Protein AF-A0A2V6DRU4-F1 (afdb_monomer_lite)

Structure (mmCIF, N/CA/C/O backbone):
data_AF-A0A2V6DRU4-F1
#
_entry.id   AF-A0A2V6DRU4-F1
#
loop_
_atom_site.group_PDB
_atom_site.id
_atom_site.type_symbol
_atom_site.label_atom_id
_atom_site.label_alt_id
_atom_site.label_comp_id
_atom_site.label_asym_id
_atom_site.label_entity_id
_atom_site.label_seq_id
_atom_site.pdbx_PDB_ins_code
_atom_site.Cartn_x
_atom_site.Cartn_y
_atom_site.Cartn_z
_atom_site.occupancy
_atom_site.B_iso_or_equiv
_atom_site.auth_seq_id
_atom_site.auth_comp_id
_atom_site.auth_asym_id
_atom_site.auth_atom_id
_atom_site.pdbx_PDB_model_num
ATOM 1 N N . MET A 1 1 ? 10.542 -9.792 2.977 1.00 54.53 1 MET A N 1
ATOM 2 C CA . MET A 1 1 ? 11.266 -9.258 4.182 1.00 54.53 1 MET A CA 1
ATOM 3 C C . MET A 1 1 ? 11.413 -7.727 4.175 1.00 54.53 1 MET A C 1
ATOM 5 O O . MET A 1 1 ? 11.539 -7.157 5.251 1.00 54.53 1 MET A O 1
ATOM 9 N N . VAL A 1 2 ? 11.349 -7.044 3.021 1.00 58.41 2 VAL A N 1
ATOM 10 C CA . VAL A 1 2 ? 11.352 -5.564 2.944 1.00 58.41 2 VAL A CA 1
ATOM 11 C C . VAL A 1 2 ? 9.975 -4.961 3.277 1.00 58.41 2 VAL A C 1
ATOM 13 O O . VAL A 1 2 ? 9.905 -3.915 3.917 1.00 58.41 2 VAL A O 1
ATOM 16 N N . GLY A 1 3 ? 8.878 -5.664 2.958 1.00 58.28 3 GLY A N 1
ATOM 17 C CA . GLY A 1 3 ? 7.510 -5.149 3.111 1.00 58.28 3 GLY A CA 1
ATOM 18 C C . GLY A 1 3 ? 7.133 -4.687 4.525 1.00 58.28 3 GLY A C 1
ATOM 19 O O . GLY A 1 3 ? 6.473 -3.665 4.680 1.00 58.28 3 GLY A O 1
ATOM 20 N N . LYS A 1 4 ? 7.623 -5.354 5.580 1.00 61.62 4 LYS A N 1
ATOM 21 C CA . LYS A 1 4 ? 7.260 -5.015 6.971 1.00 61.62 4 LYS A CA 1
ATOM 22 C C . LYS A 1 4 ? 7.798 -3.671 7.462 1.00 61.62 4 LYS A C 1
ATOM 24 O O . LYS A 1 4 ? 7.208 -3.093 8.370 1.00 61.62 4 LYS A O 1
ATOM 29 N N . ILE A 1 5 ? 8.896 -3.177 6.886 1.00 75.75 5 ILE A N 1
ATOM 30 C CA . ILE A 1 5 ? 9.491 -1.889 7.279 1.00 75.75 5 ILE A CA 1
ATOM 31 C C . ILE A 1 5 ? 8.662 -0.721 6.730 1.00 75.75 5 ILE A C 1
ATOM 33 O O . ILE A 1 5 ? 8.596 0.3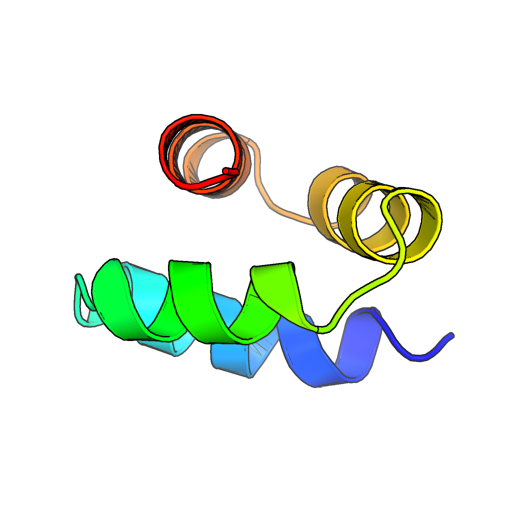27 7.363 1.00 75.75 5 ILE A O 1
AT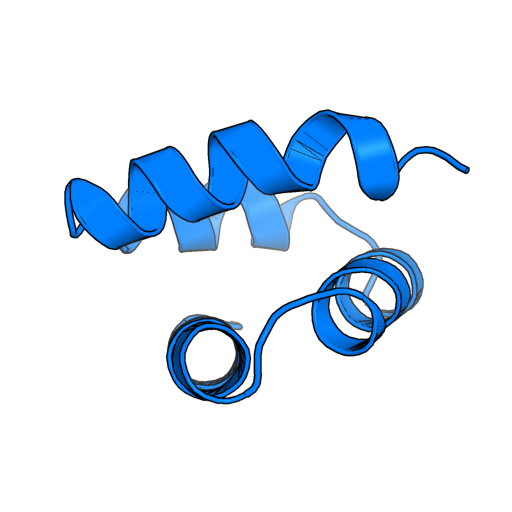OM 37 N N . LEU A 1 6 ? 7.999 -0.921 5.588 1.00 84.12 6 LEU A N 1
ATOM 38 C CA . LEU A 1 6 ? 7.338 0.142 4.827 1.00 84.12 6 LEU A CA 1
ATOM 39 C C . LEU A 1 6 ? 5.839 0.252 5.135 1.00 84.12 6 LEU A C 1
ATOM 41 O O . LEU A 1 6 ? 5.226 1.270 4.835 1.00 84.12 6 LEU A O 1
ATOM 45 N N . ILE A 1 7 ? 5.245 -0.742 5.809 1.00 88.38 7 ILE A N 1
ATOM 46 C CA . ILE A 1 7 ? 3.842 -0.690 6.259 1.00 88.38 7 ILE A CA 1
ATOM 47 C C . ILE A 1 7 ? 3.530 0.580 7.076 1.00 88.38 7 ILE A C 1
ATOM 49 O O . ILE A 1 7 ? 2.533 1.231 6.766 1.00 88.38 7 ILE A O 1
ATOM 53 N N . PRO A 1 8 ? 4.326 0.992 8.087 1.00 91.00 8 PRO A N 1
ATOM 54 C CA . PRO A 1 8 ? 4.050 2.222 8.834 1.00 91.00 8 PRO A CA 1
ATOM 55 C C . PRO A 1 8 ? 4.066 3.487 7.966 1.00 91.00 8 PRO A C 1
ATOM 57 O O . PRO A 1 8 ? 3.263 4.393 8.181 1.00 91.00 8 PRO A O 1
ATOM 60 N N . GLU A 1 9 ? 4.955 3.545 6.975 1.00 91.19 9 GLU A N 1
ATOM 61 C CA . GLU A 1 9 ? 5.061 4.669 6.042 1.00 91.19 9 GLU 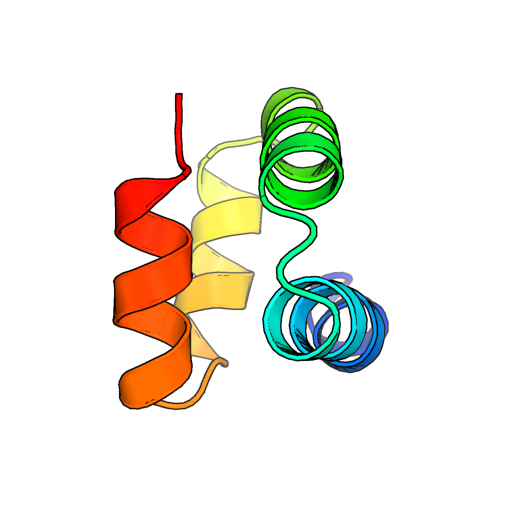A CA 1
ATOM 62 C C . GLU A 1 9 ? 3.855 4.717 5.099 1.00 91.19 9 GLU A C 1
ATOM 64 O O . GLU A 1 9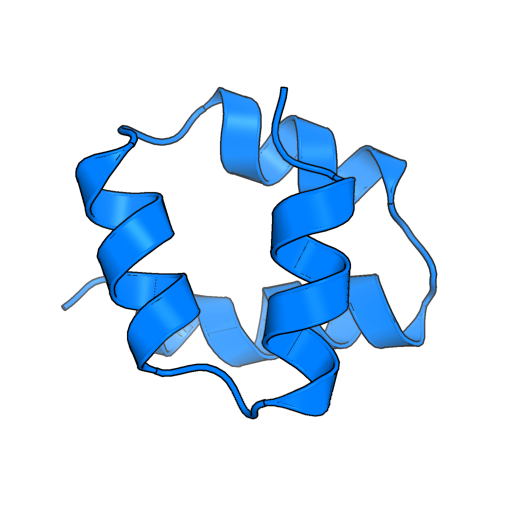 ? 3.200 5.751 4.981 1.00 91.19 9 GLU A O 1
ATOM 69 N N . ILE A 1 10 ? 3.476 3.571 4.529 1.00 92.38 10 ILE A N 1
ATOM 70 C CA . ILE A 1 10 ? 2.279 3.433 3.692 1.00 92.38 10 ILE A CA 1
ATOM 71 C C . ILE A 1 10 ? 1.026 3.834 4.474 1.00 92.38 10 ILE A C 1
ATOM 73 O O . ILE A 1 10 ? 0.198 4.591 3.969 1.00 92.38 10 ILE A O 1
ATOM 77 N N . ARG A 1 11 ? 0.895 3.388 5.729 1.00 92.81 11 ARG A N 1
ATOM 78 C CA . ARG A 1 11 ? -0.233 3.773 6.590 1.00 92.81 11 ARG A CA 1
ATOM 79 C C . ARG A 1 11 ? -0.231 5.268 6.898 1.00 92.81 11 ARG A C 1
ATOM 81 O O . ARG A 1 11 ? -1.290 5.882 6.856 1.00 92.81 11 ARG A O 1
ATOM 88 N N . SER A 1 12 ? 0.937 5.875 7.102 1.00 94.62 12 SER A N 1
ATOM 89 C CA . SER A 1 12 ? 1.051 7.330 7.289 1.00 94.62 12 SER A CA 1
ATOM 90 C C . SER A 1 12 ? 0.574 8.105 6.054 1.00 94.62 12 SER A C 1
ATOM 92 O O . SER A 1 12 ? -0.137 9.101 6.190 1.00 94.62 12 SER A O 1
ATOM 94 N N . LEU A 1 13 ? 0.895 7.631 4.845 1.00 94.94 13 LEU A N 1
ATOM 95 C CA . LEU A 1 13 ? 0.397 8.226 3.599 1.00 94.94 13 LEU A CA 1
ATOM 96 C C . LEU A 1 13 ? -1.123 8.053 3.444 1.00 94.94 13 LEU A C 1
ATOM 98 O O . LEU A 1 13 ? -1.813 8.990 3.039 1.00 94.94 13 LEU A O 1
ATOM 102 N N . ILE A 1 14 ? -1.666 6.886 3.812 1.00 93.31 14 ILE A N 1
ATOM 103 C CA . ILE A 1 14 ? -3.117 6.634 3.837 1.00 93.31 14 ILE A CA 1
ATOM 104 C C . ILE A 1 14 ? -3.820 7.594 4.810 1.00 93.31 14 ILE A C 1
ATOM 106 O O . ILE A 1 14 ? -4.807 8.235 4.436 1.00 93.31 14 ILE A O 1
ATOM 110 N N . GLU A 1 15 ? -3.305 7.731 6.034 1.00 94.50 15 GLU A N 1
ATOM 111 C CA . GLU A 1 15 ? -3.847 8.619 7.071 1.00 94.50 15 GLU A CA 1
ATOM 112 C C . GLU A 1 15 ? -3.794 10.093 6.644 1.00 94.50 15 GLU A C 1
ATOM 114 O O . GLU A 1 15 ? -4.764 10.833 6.832 1.00 94.50 15 GLU A O 1
ATOM 119 N N . ALA A 1 16 ? -2.708 10.503 5.983 1.00 96.56 16 ALA A N 1
ATOM 120 C CA . ALA A 1 16 ? -2.556 11.831 5.392 1.00 96.56 16 ALA A CA 1
ATOM 121 C C . ALA A 1 16 ? -3.414 12.048 4.128 1.00 96.56 16 ALA A C 1
ATOM 123 O O . ALA A 1 16 ? -3.494 13.172 3.628 1.00 96.56 16 ALA A O 1
ATOM 124 N N . ARG A 1 17 ? -4.073 10.997 3.616 1.00 94.81 17 ARG A N 1
ATOM 125 C CA . ARG A 1 17 ? -4.787 10.971 2.326 1.00 94.81 17 ARG A CA 1
ATOM 126 C C . ARG A 1 17 ? -3.899 11.351 1.136 1.00 94.81 17 ARG A C 1
ATOM 128 O O . ARG A 1 17 ? -4.395 11.859 0.126 1.00 94.81 17 ARG A O 1
ATOM 135 N N . ASP A 1 18 ? -2.602 11.078 1.235 1.00 96.00 18 ASP A N 1
ATOM 136 C CA . ASP A 1 18 ? -1.638 11.304 0.164 1.00 96.00 18 ASP A CA 1
ATOM 137 C C . ASP A 1 18 ? -1.638 10.135 -0.833 1.00 96.00 18 ASP A C 1
ATOM 139 O O . ASP A 1 18 ? -0.756 9.276 -0.878 1.00 96.00 18 ASP A O 1
ATOM 143 N N . PHE A 1 19 ? -2.685 10.092 -1.657 1.00 93.62 19 PHE A N 1
ATOM 144 C CA . PHE A 1 19 ? -2.830 9.078 -2.704 1.00 93.62 19 PHE A CA 1
ATOM 145 C C . PHE A 1 19 ? -1.893 9.298 -3.897 1.00 93.62 19 PHE A C 1
ATOM 147 O O . PHE A 1 19 ? -1.767 8.406 -4.737 1.00 93.62 19 PHE A O 1
ATOM 154 N N . ALA A 1 20 ? -1.296 10.486 -4.020 1.00 93.94 20 ALA A N 1
ATOM 155 C CA . ALA A 1 20 ? -0.292 10.759 -5.041 1.00 93.94 20 ALA A CA 1
ATOM 156 C C . ALA A 1 20 ? 1.037 10.111 -4.638 1.00 93.94 20 ALA A C 1
ATOM 158 O O . ALA A 1 20 ? 1.571 9.322 -5.416 1.00 93.94 20 ALA A O 1
ATOM 159 N N . GLY A 1 21 ? 1.479 10.330 -3.395 1.00 93.88 21 GLY A N 1
ATOM 160 C CA . GLY A 1 21 ? 2.659 9.675 -2.833 1.00 93.88 21 GLY A CA 1
ATOM 161 C C . GLY A 1 21 ? 2.534 8.150 -2.810 1.00 93.88 21 GLY A C 1
ATOM 162 O O . GLY A 1 21 ? 3.470 7.455 -3.190 1.00 93.88 21 GLY A O 1
ATOM 163 N N . LEU A 1 22 ? 1.356 7.605 -2.473 1.00 93.25 22 LEU A N 1
ATOM 164 C CA . LEU A 1 22 ? 1.120 6.153 -2.558 1.00 93.25 22 LEU A CA 1
ATOM 165 C C . LEU A 1 22 ? 1.283 5.602 -3.980 1.00 93.25 22 LEU A C 1
ATOM 167 O O . LEU A 1 22 ? 1.835 4.519 -4.159 1.00 93.25 22 LEU A O 1
ATOM 171 N N . ARG A 1 23 ? 0.800 6.329 -4.994 1.00 92.31 23 ARG A N 1
ATOM 172 C CA . ARG A 1 23 ? 0.937 5.923 -6.400 1.00 92.31 23 ARG A CA 1
ATOM 173 C C . ARG A 1 23 ? 2.386 5.890 -6.846 1.00 92.31 23 ARG A C 1
ATOM 175 O O . ARG A 1 23 ? 2.796 4.908 -7.452 1.00 92.31 23 ARG A O 1
ATOM 182 N N . GLU A 1 24 ? 3.122 6.952 -6.543 1.00 93.12 24 GLU A N 1
ATOM 183 C CA . GLU A 1 24 ? 4.541 7.076 -6.875 1.00 93.12 24 GLU A CA 1
ATOM 184 C C . GLU A 1 24 ? 5.377 6.011 -6.157 1.00 93.12 24 GLU A C 1
ATOM 186 O O . GLU A 1 24 ? 6.236 5.374 -6.760 1.00 93.12 24 GLU A O 1
ATOM 191 N N . LEU A 1 25 ? 5.063 5.732 -4.889 1.00 90.75 25 LEU A N 1
ATOM 192 C CA . LEU A 1 25 ? 5.707 4.654 -4.149 1.00 90.75 25 LEU A CA 1
ATOM 193 C C . LEU A 1 25 ? 5.501 3.300 -4.842 1.00 90.75 25 LEU A C 1
ATOM 195 O O . LEU A 1 25 ? 6.465 2.568 -5.046 1.00 90.75 25 LEU A O 1
ATOM 199 N N . PHE A 1 26 ? 4.263 2.965 -5.219 1.00 91.12 26 PHE A N 1
ATOM 200 C CA . PHE A 1 26 ? 3.964 1.675 -5.843 1.00 91.12 26 PHE A CA 1
ATOM 201 C C . PHE A 1 26 ? 4.402 1.572 -7.309 1.00 91.12 26 PHE A C 1
ATOM 203 O O . PHE A 1 26 ? 4.607 0.453 -7.777 1.00 91.12 26 PHE A O 1
ATOM 210 N N . SER A 1 27 ? 4.570 2.679 -8.042 1.00 90.88 27 SER A N 1
ATOM 211 C CA . SER A 1 27 ? 5.014 2.628 -9.445 1.00 90.88 27 SER A CA 1
ATOM 212 C C . SER A 1 27 ? 6.450 2.134 -9.605 1.00 90.88 27 SER A C 1
ATOM 214 O O . SER A 1 27 ? 6.781 1.551 -10.634 1.00 90.88 27 SER A O 1
ATOM 216 N N . GLU A 1 28 ? 7.281 2.322 -8.582 1.00 88.81 28 GLU A N 1
ATOM 217 C CA . GLU A 1 28 ? 8.676 1.868 -8.566 1.00 88.81 28 GLU A CA 1
ATOM 218 C C . GLU A 1 28 ? 8.825 0.412 -8.091 1.00 88.81 28 GLU A C 1
ATOM 220 O O . GLU A 1 28 ? 9.930 -0.136 -8.076 1.00 88.81 28 GLU A O 1
ATOM 225 N N . TRP A 1 29 ? 7.729 -0.232 -7.675 1.00 89.25 29 TRP A N 1
ATOM 226 C CA . TRP A 1 29 ? 7.769 -1.558 -7.069 1.00 89.25 29 TRP A CA 1
ATOM 227 C C . TRP A 1 29 ? 7.358 -2.660 -8.047 1.00 89.25 29 TRP A C 1
ATOM 229 O O . TRP A 1 29 ? 6.367 -2.532 -8.772 1.00 89.25 29 TRP A O 1
ATOM 239 N N . PRO A 1 30 ? 8.043 -3.816 -8.019 1.00 91.19 30 PRO A N 1
ATOM 240 C CA . PRO A 1 30 ? 7.550 -5.023 -8.661 1.00 91.19 30 PRO A CA 1
ATOM 241 C C . PRO A 1 30 ? 6.161 -5.417 -8.125 1.00 91.19 30 PRO A C 1
ATOM 243 O O . PRO A 1 30 ? 5.946 -5.399 -6.910 1.00 91.19 30 PRO A O 1
ATOM 246 N N . PRO A 1 31 ? 5.229 -5.889 -8.979 1.00 90.06 31 PRO A N 1
ATOM 247 C CA . PRO A 1 31 ? 3.889 -6.290 -8.537 1.00 90.06 31 PRO A CA 1
ATOM 248 C C . PRO A 1 31 ? 3.875 -7.342 -7.417 1.00 90.06 31 PRO A C 1
ATOM 250 O O . PRO A 1 31 ? 2.971 -7.352 -6.585 1.00 90.06 31 PRO A O 1
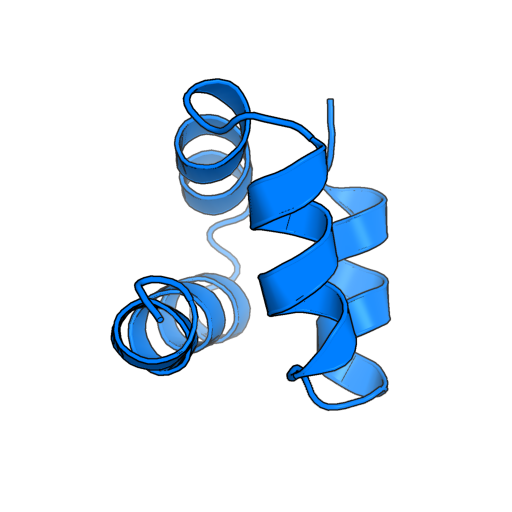ATOM 253 N N . ALA A 1 32 ? 4.880 -8.223 -7.376 1.00 90.75 32 ALA A N 1
ATOM 254 C CA . ALA A 1 32 ? 5.017 -9.234 -6.329 1.00 90.75 32 ALA A CA 1
ATOM 255 C C . ALA A 1 32 ? 5.296 -8.620 -4.945 1.00 90.75 32 ALA A C 1
ATOM 257 O O . ALA A 1 32 ? 4.724 -9.073 -3.955 1.00 90.75 32 ALA A O 1
ATOM 258 N N . ASP A 1 33 ? 6.109 -7.563 -4.883 1.00 89.81 33 ASP A N 1
ATOM 259 C CA . ASP A 1 33 ? 6.450 -6.886 -3.628 1.00 89.81 33 ASP A CA 1
ATOM 260 C C . ASP A 1 33 ? 5.252 -6.090 -3.096 1.00 89.81 33 ASP A C 1
ATOM 262 O O . ASP A 1 33 ? 4.960 -6.101 -1.897 1.00 89.81 33 ASP A O 1
ATOM 266 N N . VAL A 1 34 ? 4.494 -5.462 -4.002 1.00 90.12 34 VAL A N 1
ATOM 267 C CA . VAL A 1 34 ? 3.231 -4.792 -3.664 1.00 90.12 34 VAL A CA 1
ATOM 268 C C . VAL A 1 34 ? 2.220 -5.798 -3.106 1.00 90.12 34 VAL A C 1
ATOM 270 O O . VAL A 1 34 ? 1.562 -5.527 -2.100 1.00 90.12 34 VAL A O 1
ATOM 273 N N . ALA A 1 35 ? 2.129 -6.989 -3.705 1.00 89.56 35 ALA A N 1
ATOM 274 C CA . ALA A 1 35 ? 1.255 -8.052 -3.219 1.00 89.56 35 ALA A CA 1
ATOM 275 C C . ALA A 1 35 ? 1.648 -8.551 -1.814 1.00 89.56 35 ALA A C 1
ATOM 277 O O . ALA A 1 35 ? 0.754 -8.751 -0.990 1.00 89.56 35 ALA A O 1
ATOM 278 N N . GLU A 1 36 ? 2.947 -8.702 -1.507 1.00 89.25 36 GLU A N 1
ATOM 279 C CA . GLU A 1 36 ? 3.426 -9.066 -0.156 1.00 89.25 36 GLU A CA 1
ATOM 280 C C . GLU A 1 36 ? 2.928 -8.051 0.886 1.00 89.25 36 GLU A C 1
ATOM 282 O O . GLU A 1 36 ? 2.382 -8.432 1.922 1.00 89.25 36 GLU A O 1
ATOM 287 N N . VAL A 1 37 ? 3.025 -6.755 0.578 1.00 88.94 37 VAL A N 1
ATOM 288 C CA . VAL A 1 37 ? 2.571 -5.684 1.477 1.00 88.94 37 VAL A CA 1
ATOM 289 C C . VAL A 1 37 ? 1.053 -5.657 1.648 1.00 88.94 37 VAL A C 1
ATOM 291 O O . VAL A 1 37 ? 0.570 -5.491 2.768 1.00 88.94 37 VAL A O 1
ATOM 294 N N . ILE A 1 38 ? 0.287 -5.846 0.571 1.00 88.88 38 ILE A N 1
ATOM 295 C CA . ILE A 1 38 ? -1.182 -5.892 0.639 1.00 88.88 38 ILE A CA 1
ATOM 296 C C . ILE A 1 38 ? -1.648 -7.031 1.555 1.00 88.88 38 ILE A C 1
ATOM 298 O O . ILE A 1 38 ? -2.571 -6.840 2.349 1.00 88.88 38 ILE A O 1
ATOM 302 N N . VAL A 1 39 ? -1.010 -8.203 1.478 1.00 89.62 39 VAL A N 1
ATOM 303 C CA . VAL A 1 39 ? -1.357 -9.371 2.308 1.00 89.62 39 VAL A CA 1
ATOM 304 C C . VAL A 1 39 ? -1.126 -9.106 3.798 1.00 89.62 39 VAL A C 1
ATOM 306 O O . VAL A 1 39 ? -1.904 -9.585 4.622 1.00 89.62 39 VAL A O 1
ATOM 309 N N . ASP A 1 40 ? -0.125 -8.305 4.150 1.00 89.62 40 ASP A N 1
ATOM 310 C CA . ASP A 1 40 ? 0.191 -7.973 5.545 1.00 89.62 40 ASP A CA 1
ATOM 311 C C . ASP A 1 40 ? -0.617 -6.772 6.095 1.00 89.62 40 ASP A C 1
ATOM 313 O O . ASP A 1 40 ? -0.591 -6.503 7.298 1.00 89.62 40 ASP A O 1
ATOM 317 N N . MET A 1 41 ? -1.368 -6.058 5.249 1.00 88.44 41 MET A N 1
ATOM 318 C CA . MET A 1 41 ? -2.143 -4.865 5.625 1.00 88.44 41 MET A CA 1
ATOM 319 C C . MET A 1 41 ? -3.510 -5.223 6.258 1.00 88.44 41 MET A C 1
ATOM 321 O O . MET A 1 41 ? -4.087 -6.248 5.880 1.00 88.44 41 MET A O 1
ATOM 325 N N . PRO A 1 42 ? -4.090 -4.403 7.162 1.00 89.44 42 PRO A N 1
ATOM 326 C CA . PRO A 1 42 ? -5.485 -4.553 7.603 1.00 89.44 42 PRO A CA 1
ATOM 327 C C . PRO A 1 42 ? -6.495 -4.420 6.452 1.00 89.44 42 PRO A C 1
ATOM 329 O O . PRO A 1 42 ? -6.234 -3.703 5.488 1.00 89.44 42 PRO A O 1
ATOM 332 N N . GLU A 1 43 ? -7.660 -5.073 6.549 1.00 87.38 43 GLU A N 1
ATOM 333 C CA . GLU A 1 43 ? -8.658 -5.112 5.459 1.00 87.38 43 GLU A CA 1
ATOM 334 C C . GLU A 1 43 ? -9.090 -3.721 4.967 1.00 87.38 43 GLU A C 1
ATOM 336 O O . GLU A 1 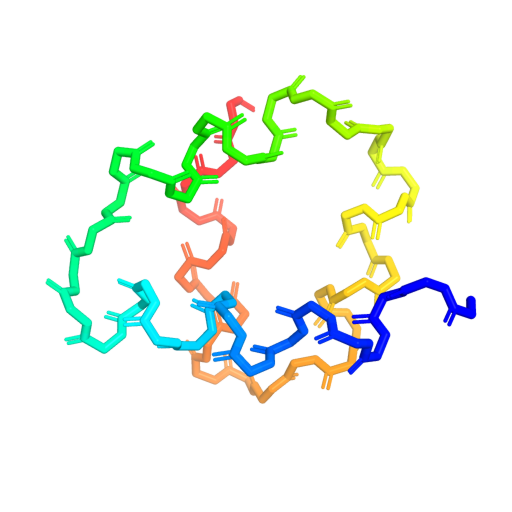43 ? -9.155 -3.503 3.756 1.00 87.38 43 GLU A O 1
ATOM 341 N N . ASP A 1 44 ? -9.301 -2.772 5.880 1.00 87.56 44 ASP A N 1
ATOM 342 C CA . ASP A 1 44 ? -9.705 -1.400 5.546 1.00 87.56 44 ASP A CA 1
ATOM 343 C C . ASP A 1 44 ? -8.646 -0.675 4.692 1.00 87.56 44 ASP A C 1
ATOM 345 O O . ASP A 1 44 ? -8.967 -0.021 3.695 1.00 87.56 44 ASP A O 1
ATOM 349 N N . ASP A 1 45 ? -7.367 -0.859 5.032 1.00 89.44 45 ASP A N 1
ATOM 350 C CA . ASP A 1 45 ? -6.230 -0.250 4.336 1.00 89.44 45 ASP A CA 1
ATOM 351 C C . ASP A 1 45 ? -5.975 -0.935 2.977 1.00 89.44 45 ASP A C 1
ATOM 353 O O . ASP A 1 45 ? -5.612 -0.269 2.000 1.00 89.44 45 ASP A O 1
ATOM 357 N N . ARG A 1 46 ? -6.233 -2.250 2.855 1.00 90.94 46 ARG A N 1
ATOM 358 C CA . ARG A 1 46 ? -6.101 -2.988 1.577 1.00 90.94 46 ARG A CA 1
ATOM 359 C C . ARG A 1 46 ? -6.967 -2.388 0.480 1.00 90.94 46 ARG A C 1
ATOM 361 O O . ARG A 1 46 ? -6.511 -2.254 -0.656 1.00 90.94 46 ARG A O 1
ATOM 368 N N . VAL A 1 47 ? -8.209 -2.022 0.805 1.00 90.62 47 VAL A N 1
ATOM 369 C CA . VAL A 1 47 ? -9.150 -1.441 -0.166 1.00 90.62 47 VAL A CA 1
ATOM 370 C C . VAL A 1 47 ? -8.597 -0.141 -0.744 1.00 90.62 47 VAL A C 1
ATOM 372 O O . VAL A 1 47 ? -8.738 0.115 -1.940 1.00 90.62 47 VAL A O 1
ATOM 375 N N . ILE A 1 48 ? -7.944 0.673 0.085 1.00 89.75 48 ILE A N 1
ATOM 376 C CA . ILE A 1 48 ? -7.346 1.939 -0.343 1.00 89.75 48 ILE A CA 1
ATOM 377 C C . ILE A 1 48 ? -6.197 1.674 -1.312 1.00 89.75 48 ILE A C 1
ATOM 379 O O . ILE A 1 48 ? -6.163 2.284 -2.381 1.00 89.75 48 ILE A O 1
ATOM 383 N N . ILE A 1 49 ? -5.322 0.720 -0.984 1.00 90.00 49 ILE A N 1
ATOM 384 C CA . ILE A 1 49 ? -4.181 0.343 -1.827 1.00 90.00 49 ILE A CA 1
ATOM 385 C C . ILE A 1 49 ? -4.658 -0.118 -3.208 1.00 90.00 49 ILE A C 1
ATOM 387 O O . ILE A 1 49 ? -4.208 0.424 -4.213 1.00 90.00 49 ILE A O 1
ATOM 391 N N . PHE A 1 50 ? -5.643 -1.020 -3.282 1.00 91.19 50 PHE A N 1
ATOM 392 C CA . PHE A 1 50 ? -6.189 -1.489 -4.565 1.00 91.19 50 PHE A CA 1
ATOM 393 C C . PHE A 1 50 ? -6.758 -0.370 -5.449 1.00 91.19 50 PHE A C 1
ATOM 395 O O . PHE A 1 50 ? -6.722 -0.483 -6.670 1.00 91.19 50 PHE A O 1
ATOM 402 N N . ARG A 1 51 ? -7.280 0.714 -4.862 1.00 90.38 51 ARG A N 1
ATOM 403 C CA . ARG A 1 51 ? -7.822 1.856 -5.625 1.00 90.38 51 ARG A CA 1
ATOM 404 C C . ARG A 1 51 ? -6.746 2.781 -6.182 1.00 90.38 51 ARG A C 1
ATOM 406 O O . ARG A 1 51 ? -7.052 3.595 -7.057 1.00 90.38 51 ARG A O 1
ATOM 413 N N . VAL A 1 52 ? -5.536 2.729 -5.630 1.00 89.44 52 VAL A N 1
ATOM 414 C CA . VAL A 1 52 ? -4.440 3.614 -6.029 1.00 89.44 52 VAL A CA 1
ATOM 415 C C . VAL A 1 52 ? -3.423 2.934 -6.934 1.00 89.44 52 VAL A C 1
ATOM 417 O O . VAL A 1 52 ? -2.677 3.666 -7.564 1.00 89.44 52 VAL A O 1
ATOM 420 N N . LEU A 1 53 ? -3.415 1.603 -7.063 1.00 87.38 53 LEU A N 1
ATOM 421 C CA . LEU A 1 53 ? -2.540 0.915 -8.021 1.00 87.38 53 LEU A CA 1
ATOM 422 C C . LEU A 1 53 ? -2.726 1.464 -9.457 1.00 87.38 53 LEU A C 1
ATOM 424 O O . LEU A 1 53 ? -3.861 1.796 -9.820 1.00 87.38 53 LEU A O 1
ATOM 428 N N . PRO A 1 54 ? -1.635 1.603 -10.237 1.00 76.50 54 PRO A N 1
ATOM 429 C CA . PRO A 1 54 ? -1.696 2.021 -11.638 1.00 76.50 54 PRO A CA 1
ATOM 430 C C . PRO A 1 54 ? -2.377 0.990 -12.550 1.00 76.50 54 PRO A C 1
ATOM 432 O O . PRO A 1 54 ? -2.353 -0.221 -12.226 1.00 76.50 54 PRO A O 1
#

Foldseek 3Di:
DVLVVCLVVLVVCVVVVVLVVLLVVCVPDDPVSLVVNLVVDPPVSNVSSVVSYD

Radius of gyration: 9.85 Å; chains: 1; bounding box: 21×21×20 Å

Sequence (54 aa):
MVGKILIPEIRSLIEARDFAGLRELFSEWPPADVAEVIVDMPEDDRVIIFRVLP

Secondary structure (DSSP, 8-state):
--HHHHHHHHHHHHHTT-HHHHHHHHHTS-HHHHHHHHHHS-HHHHHHHHHH--

pLDDT: mean 87.97, std 9.2, range [54.53, 96.56]